Protein AF-F7XBM3-F1 (afdb_monomer_lite)

Foldseek 3Di:
DDPPDDPDPDAWDWDWDFDQDPVRDTWTWTKIWGFDADPVRDGPDIDIDTDTCRVVVVVVVVVVVVVVVVVVVVVVVVVVVVVPPDFDFDADPVRDTPDTDDDDDPDD

Structure (mmCIF, N/CA/C/O backbone):
data_AF-F7XBM3-F1
#
_entry.id   AF-F7XBM3-F1
#
loop_
_atom_site.group_PDB
_atom_site.id
_atom_site.type_symbol
_atom_site.label_atom_id
_atom_site.label_alt_id
_atom_site.label_comp_id
_atom_site.label_asym_id
_atom_site.label_entity_id
_atom_site.label_seq_id
_atom_site.pdbx_PDB_ins_code
_atom_site.Cartn_x
_atom_site.Cartn_y
_atom_site.Cartn_z
_atom_site.occupancy
_atom_site.B_iso_or_equiv
_atom_site.auth_seq_id
_atom_site.auth_comp_id
_atom_site.auth_asym_id
_atom_site.auth_atom_id
_atom_site.pdbx_PDB_model_num
ATOM 1 N N . MET A 1 1 ? 21.322 13.248 2.151 1.00 29.94 1 MET A N 1
ATOM 2 C CA . MET A 1 1 ? 21.689 12.866 0.768 1.00 29.94 1 MET A CA 1
ATOM 3 C C . MET A 1 1 ? 21.275 11.416 0.528 1.00 29.94 1 MET A C 1
ATOM 5 O O . MET A 1 1 ? 21.841 10.529 1.150 1.00 29.94 1 MET A O 1
ATOM 9 N N . ALA A 1 2 ? 20.249 11.156 -0.289 1.00 36.31 2 ALA A N 1
ATOM 10 C CA . ALA A 1 2 ? 19.825 9.790 -0.614 1.00 36.31 2 ALA A CA 1
ATOM 11 C C . ALA A 1 2 ? 20.594 9.309 -1.853 1.00 36.31 2 ALA A C 1
ATOM 13 O O . ALA A 1 2 ? 20.458 9.895 -2.926 1.00 36.31 2 ALA A O 1
ATOM 14 N N . ARG A 1 3 ? 21.428 8.271 -1.705 1.00 33.75 3 ARG A N 1
ATOM 15 C CA . ARG A 1 3 ? 22.188 7.681 -2.816 1.00 33.75 3 ARG A CA 1
ATOM 16 C C . ARG A 1 3 ? 21.212 7.016 -3.790 1.00 33.75 3 ARG A C 1
ATOM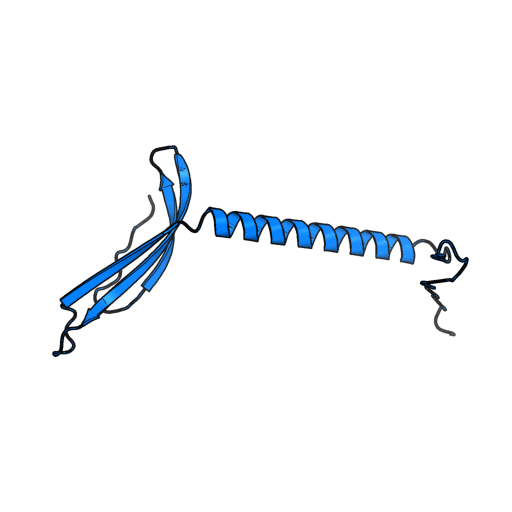 18 O O . ARG A 1 3 ? 20.721 5.917 -3.554 1.00 33.75 3 ARG A O 1
ATOM 25 N N . SER A 1 4 ? 20.914 7.714 -4.881 1.00 41.47 4 SER A N 1
ATOM 26 C CA . SER A 1 4 ? 20.159 7.202 -6.023 1.00 41.47 4 SER A CA 1
ATOM 27 C C . SER A 1 4 ? 21.049 6.246 -6.819 1.00 41.47 4 SER A C 1
ATOM 29 O O . SER A 1 4 ? 21.663 6.636 -7.806 1.00 41.47 4 SER A O 1
ATOM 31 N N . GLY A 1 5 ? 21.158 4.994 -6.372 1.00 42.81 5 GLY A N 1
ATOM 32 C CA . GLY A 1 5 ? 21.792 3.941 -7.161 1.00 42.81 5 GLY A CA 1
ATOM 33 C C . GLY A 1 5 ? 20.921 3.603 -8.370 1.00 42.81 5 GLY A C 1
ATOM 34 O O . GLY A 1 5 ? 19.830 3.044 -8.195 1.00 42.81 5 GLY A O 1
ATOM 35 N N . ALA A 1 6 ? 21.395 3.964 -9.566 1.00 48.34 6 ALA A N 1
ATOM 36 C CA . ALA A 1 6 ? 20.848 3.503 -10.837 1.00 48.34 6 ALA A CA 1
ATOM 37 C C . ALA A 1 6 ? 20.877 1.961 -10.890 1.00 48.34 6 ALA A C 1
ATOM 39 O O . ALA A 1 6 ? 21.811 1.351 -10.355 1.00 48.34 6 ALA A O 1
ATOM 40 N N . PRO A 1 7 ? 19.865 1.305 -11.481 1.00 50.88 7 PRO A N 1
ATOM 41 C CA . PRO A 1 7 ? 19.871 -0.145 -11.630 1.00 50.88 7 PRO A CA 1
ATOM 42 C C . PRO A 1 7 ? 21.083 -0.572 -12.468 1.00 50.88 7 PRO A C 1
ATOM 44 O O . PRO A 1 7 ? 21.359 0.012 -13.517 1.00 50.88 7 PRO A O 1
ATOM 47 N N . LYS A 1 8 ? 21.823 -1.588 -12.000 1.00 52.47 8 LYS A N 1
ATOM 48 C CA . LYS A 1 8 ? 22.884 -2.217 -12.797 1.00 52.47 8 LYS A CA 1
ATOM 49 C C . LYS A 1 8 ? 22.255 -2.723 -14.099 1.00 52.47 8 LYS A C 1
ATOM 51 O O . LYS A 1 8 ? 21.277 -3.470 -14.061 1.00 52.47 8 LYS A O 1
ATOM 56 N N . CYS A 1 9 ? 22.796 -2.259 -15.224 1.00 49.59 9 CYS A N 1
ATOM 57 C CA . CYS A 1 9 ? 22.313 -2.552 -16.569 1.00 49.59 9 CYS A CA 1
ATOM 58 C C . CYS A 1 9 ? 22.136 -4.074 -16.744 1.00 49.59 9 CYS A C 1
ATOM 60 O O . CYS A 1 9 ? 23.107 -4.816 -16.614 1.00 49.59 9 CYS A O 1
ATOM 62 N N . GLY A 1 10 ? 20.895 -4.538 -16.956 1.00 59.25 10 GLY A N 1
ATOM 63 C CA . GLY A 1 10 ? 20.582 -5.945 -17.256 1.00 59.25 10 GLY A CA 1
ATOM 64 C C . GLY A 1 10 ? 19.389 -6.569 -16.519 1.00 59.25 10 GLY A C 1
ATOM 65 O O . GLY A 1 10 ? 18.868 -7.572 -16.995 1.00 59.25 10 GLY A O 1
ATOM 66 N N . ARG A 1 11 ? 18.903 -6.006 -15.402 1.00 67.88 11 ARG A N 1
ATOM 67 C CA . ARG A 1 11 ? 17.737 -6.555 -14.674 1.00 67.88 11 ARG A CA 1
ATOM 68 C C . ARG A 1 11 ? 16.619 -5.537 -14.505 1.00 67.88 11 ARG A C 1
ATOM 70 O O . ARG A 1 11 ? 16.879 -4.358 -14.274 1.00 67.88 11 ARG A O 1
ATOM 77 N N . ALA A 1 12 ? 15.380 -6.020 -14.584 1.00 82.12 12 ALA A N 1
ATOM 78 C CA . ALA A 1 12 ? 14.225 -5.234 -14.187 1.00 82.12 12 ALA A CA 1
ATOM 79 C C . ALA A 1 12 ? 14.261 -4.977 -12.673 1.00 82.12 12 ALA A C 1
ATOM 81 O O . ALA A 1 12 ? 14.633 -5.848 -11.886 1.00 82.12 12 ALA A O 1
ATOM 82 N N . GLY A 1 13 ? 13.873 -3.772 -12.273 1.00 86.31 13 GLY A N 1
ATOM 83 C CA . GLY A 1 13 ? 13.814 -3.358 -10.881 1.00 86.31 13 GLY A CA 1
ATOM 84 C C . GLY A 1 13 ? 12.617 -2.454 -10.646 1.00 86.31 13 GLY A C 1
ATOM 85 O O . GLY A 1 13 ? 12.406 -1.495 -11.388 1.00 86.31 13 GLY A O 1
ATOM 86 N N . ARG A 1 14 ? 11.852 -2.750 -9.595 1.00 90.38 14 ARG A N 1
ATOM 87 C CA . ARG A 1 14 ? 10.824 -1.859 -9.057 1.00 90.38 14 ARG A CA 1
ATOM 88 C C . ARG A 1 14 ? 11.310 -1.294 -7.729 1.00 90.38 14 ARG A C 1
ATOM 90 O O . ARG A 1 14 ? 11.838 -2.033 -6.898 1.00 90.38 14 ARG A O 1
ATOM 97 N N . ARG A 1 15 ? 11.129 0.007 -7.516 1.00 88.25 15 ARG A N 1
ATOM 98 C CA . ARG A 1 15 ? 11.439 0.662 -6.245 1.00 88.25 15 ARG A CA 1
ATOM 99 C C . ARG A 1 15 ? 10.458 1.790 -5.977 1.00 88.25 15 ARG A C 1
ATOM 101 O O . ARG A 1 15 ? 10.331 2.703 -6.785 1.00 88.25 15 ARG A O 1
ATOM 108 N N . VAL A 1 16 ? 9.896 1.798 -4.774 1.00 89.19 16 VAL A N 1
ATOM 109 C CA . VAL A 1 16 ? 9.192 2.969 -4.250 1.00 89.19 16 VAL A CA 1
ATOM 110 C C . VAL A 1 16 ? 10.207 3.887 -3.579 1.00 89.19 16 VAL A C 1
A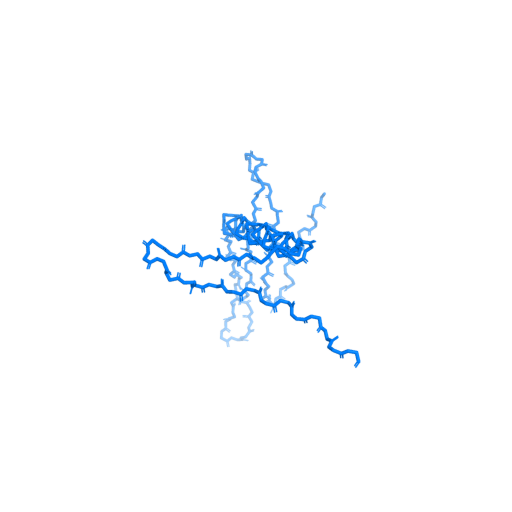TOM 112 O O . VAL A 1 16 ? 10.908 3.483 -2.653 1.00 89.19 16 VAL A O 1
ATOM 115 N N . SER A 1 17 ? 10.313 5.122 -4.060 1.00 85.88 17 SER A N 1
ATOM 116 C CA . SER A 1 17 ? 11.214 6.135 -3.511 1.00 85.88 17 SER A CA 1
ATOM 117 C C . SER A 1 17 ? 10.417 7.310 -2.965 1.00 85.88 17 SER A C 1
ATOM 119 O O . SER A 1 17 ? 9.529 7.836 -3.633 1.00 85.88 17 SER A O 1
ATOM 121 N N . LYS A 1 18 ? 10.774 7.759 -1.760 1.00 87.88 18 LYS A N 1
ATOM 122 C CA . LYS A 1 18 ? 10.267 9.014 -1.199 1.00 87.88 18 LYS A CA 1
ATOM 123 C C . LYS A 1 18 ? 11.022 10.169 -1.854 1.00 87.88 18 LYS A C 1
ATOM 125 O O . LYS A 1 18 ? 12.243 10.257 -1.720 1.00 87.88 18 LYS A O 1
ATOM 130 N N . ARG A 1 19 ? 10.314 11.040 -2.568 1.00 83.62 19 ARG A N 1
ATOM 131 C CA . ARG A 1 19 ? 10.859 12.271 -3.155 1.00 83.62 19 ARG A CA 1
ATOM 132 C C . ARG A 1 19 ? 10.100 13.467 -2.595 1.00 83.62 19 ARG A C 1
ATOM 134 O O . ARG A 1 19 ? 8.931 13.360 -2.240 1.00 83.62 19 ARG A O 1
ATOM 141 N N . ARG A 1 20 ? 10.791 14.596 -2.484 1.00 85.19 20 ARG A N 1
ATOM 142 C CA . ARG A 1 20 ? 10.165 15.888 -2.215 1.00 85.19 20 ARG A CA 1
ATOM 143 C C . ARG A 1 20 ? 9.963 16.569 -3.565 1.00 85.19 20 ARG A C 1
ATOM 145 O O . ARG A 1 20 ? 10.915 16.593 -4.346 1.00 85.19 20 ARG A O 1
ATOM 152 N N . ASP A 1 21 ? 8.752 17.024 -3.862 1.00 77.56 21 ASP A N 1
ATOM 153 C CA . ASP A 1 21 ? 8.513 17.830 -5.063 1.00 77.56 21 ASP A CA 1
ATOM 154 C C . ASP A 1 21 ? 9.031 19.271 -4.883 1.00 77.56 21 ASP A C 1
ATOM 156 O O . ASP A 1 21 ? 9.530 19.637 -3.814 1.00 77.56 21 ASP A O 1
ATOM 160 N N . SER A 1 22 ? 8.961 20.083 -5.942 1.00 78.62 22 SER A N 1
ATOM 161 C CA . SER A 1 22 ? 9.395 21.489 -5.922 1.00 78.62 22 SER A CA 1
ATOM 162 C C . SER A 1 22 ? 8.603 22.352 -4.934 1.00 78.62 22 SER A C 1
ATOM 164 O O . SER A 1 22 ? 9.123 23.357 -4.462 1.00 78.62 22 SER A O 1
ATOM 166 N N . ALA A 1 23 ? 7.383 21.939 -4.581 1.00 80.06 23 ALA A N 1
ATOM 167 C CA . ALA A 1 23 ? 6.520 22.592 -3.601 1.00 80.06 23 ALA A CA 1
ATOM 168 C C . ALA A 1 23 ? 6.730 22.066 -2.166 1.00 80.06 23 ALA A C 1
ATOM 170 O O . ALA A 1 23 ? 6.058 22.492 -1.230 1.00 80.06 23 ALA A O 1
ATOM 171 N N . GLY A 1 24 ? 7.683 21.154 -1.960 1.00 79.88 24 GLY A N 1
ATOM 172 C CA . GLY A 1 24 ? 8.046 20.658 -0.641 1.00 79.88 24 GLY A CA 1
ATOM 173 C C . GLY A 1 24 ? 7.215 19.475 -0.141 1.00 79.88 24 GLY A C 1
ATOM 174 O O . GLY A 1 24 ? 7.526 18.959 0.942 1.00 79.88 24 GLY A O 1
ATOM 175 N N . PHE A 1 25 ? 6.229 18.999 -0.906 1.00 79.94 25 PHE A N 1
ATOM 176 C CA . PHE A 1 25 ? 5.375 17.880 -0.525 1.00 79.94 25 PHE A CA 1
ATOM 177 C C . PHE A 1 25 ? 6.105 16.545 -0.672 1.00 79.94 25 PHE A C 1
ATOM 179 O O . PHE A 1 25 ? 6.879 16.306 -1.604 1.00 79.94 25 PHE A O 1
ATOM 186 N N . LYS A 1 26 ? 5.854 15.645 0.285 1.00 83.56 26 LYS A N 1
ATOM 187 C CA . LYS A 1 26 ? 6.362 14.270 0.250 1.00 83.56 26 LYS A CA 1
ATOM 188 C C . LYS A 1 26 ? 5.531 13.472 -0.750 1.00 83.56 26 LYS A C 1
ATOM 190 O O . LYS A 1 26 ? 4.365 13.197 -0.483 1.00 83.56 26 LYS A O 1
ATOM 195 N N . ARG A 1 27 ? 6.154 13.057 -1.852 1.00 88.25 27 ARG A N 1
ATOM 196 C CA . ARG A 1 27 ? 5.564 12.142 -2.829 1.00 88.25 27 ARG A CA 1
ATOM 197 C C . ARG A 1 27 ? 6.238 10.780 -2.798 1.00 88.25 27 ARG A C 1
ATOM 199 O O . ARG A 1 27 ? 7.454 10.655 -2.616 1.00 88.25 27 ARG A O 1
ATOM 206 N N . TYR A 1 28 ? 5.426 9.751 -2.974 1.00 90.06 28 TYR A N 1
ATOM 207 C CA . TYR A 1 28 ? 5.858 8.373 -3.119 1.00 90.06 28 TYR A CA 1
ATOM 208 C C . TYR A 1 28 ? 5.842 8.020 -4.597 1.00 90.06 28 TYR A C 1
ATOM 210 O O . TYR A 1 28 ? 4.779 7.864 -5.187 1.00 90.06 28 TYR A O 1
ATOM 218 N N . MET A 1 29 ? 7.027 7.883 -5.186 1.00 92.44 29 MET A N 1
ATOM 219 C CA . MET A 1 29 ? 7.167 7.498 -6.586 1.00 92.44 29 MET A CA 1
ATOM 220 C C . MET A 1 29 ? 7.486 6.014 -6.664 1.00 92.44 29 MET A C 1
ATOM 222 O O . MET A 1 29 ? 8.559 5.595 -6.226 1.00 92.44 29 MET A O 1
ATOM 226 N N . ASP A 1 30 ? 6.571 5.229 -7.217 1.00 91.44 30 ASP A N 1
ATOM 227 C CA . ASP A 1 30 ? 6.850 3.865 -7.641 1.00 91.44 30 ASP A CA 1
ATOM 228 C C . ASP A 1 30 ? 7.512 3.906 -9.017 1.00 91.44 30 ASP A C 1
ATOM 230 O O . ASP A 1 30 ? 6.935 4.389 -9.996 1.00 91.44 30 ASP A O 1
ATOM 234 N N . VAL A 1 31 ? 8.763 3.462 -9.066 1.00 92.19 31 VAL A N 1
ATOM 235 C CA . VAL A 1 31 ? 9.596 3.519 -10.260 1.00 92.19 31 VAL A CA 1
ATOM 236 C C . VAL A 1 31 ? 9.888 2.104 -10.706 1.00 92.19 31 VAL A C 1
ATOM 238 O O . VAL A 1 31 ? 10.531 1.336 -9.987 1.00 92.19 31 VAL A O 1
ATOM 241 N N . ILE A 1 32 ? 9.436 1.771 -11.908 1.00 91.56 32 ILE A N 1
ATOM 242 C CA . ILE A 1 32 ? 9.726 0.499 -12.561 1.00 91.56 32 ILE A CA 1
ATOM 243 C C . ILE A 1 32 ? 10.717 0.784 -13.671 1.00 91.56 32 ILE A C 1
ATOM 245 O O . ILE A 1 32 ? 10.455 1.598 -14.547 1.00 91.56 32 ILE A O 1
ATOM 249 N N . THR A 1 33 ? 11.847 0.099 -13.636 1.00 92.25 33 THR A N 1
ATOM 250 C CA . THR A 1 33 ? 12.875 0.159 -14.673 1.00 92.25 33 THR A CA 1
ATOM 251 C C . THR A 1 33 ? 13.045 -1.229 -15.259 1.00 92.25 33 THR A C 1
ATOM 253 O O . THR A 1 33 ? 13.211 -2.185 -14.505 1.00 92.25 33 THR A O 1
ATOM 256 N N . ALA A 1 34 ? 12.961 -1.365 -16.577 1.00 90.81 34 ALA A N 1
ATOM 257 C CA . ALA A 1 34 ? 13.090 -2.645 -17.258 1.00 90.81 34 ALA A CA 1
ATOM 258 C C . ALA A 1 34 ? 13.870 -2.477 -18.570 1.00 90.81 34 ALA A C 1
ATOM 260 O O . ALA A 1 34 ? 13.519 -1.612 -19.374 1.00 90.81 34 ALA A O 1
ATOM 261 N N . PRO A 1 35 ? 14.921 -3.277 -18.816 1.00 91.31 35 PRO A N 1
ATOM 262 C CA . PRO A 1 35 ? 15.588 -3.275 -20.109 1.00 91.31 35 PRO A CA 1
ATOM 263 C C . PRO A 1 35 ? 14.668 -3.867 -21.183 1.00 91.31 35 PRO A C 1
ATOM 265 O O . PRO A 1 35 ? 13.971 -4.851 -20.949 1.00 91.31 35 PRO A O 1
ATOM 268 N N . VAL A 1 36 ? 14.699 -3.280 -22.375 1.00 90.19 36 VAL A N 1
ATOM 269 C CA . VAL A 1 36 ? 14.071 -3.825 -23.581 1.00 90.19 36 VAL A CA 1
ATOM 270 C C . VAL A 1 36 ? 15.171 -4.464 -24.415 1.00 90.19 36 VAL A C 1
ATOM 272 O O . VAL A 1 36 ? 16.147 -3.799 -24.776 1.00 90.19 36 VAL A O 1
ATOM 275 N N . PHE A 1 37 ? 15.022 -5.754 -24.700 1.00 88.31 37 PHE A N 1
ATOM 276 C CA . PHE A 1 37 ? 15.999 -6.544 -25.442 1.00 88.31 37 PH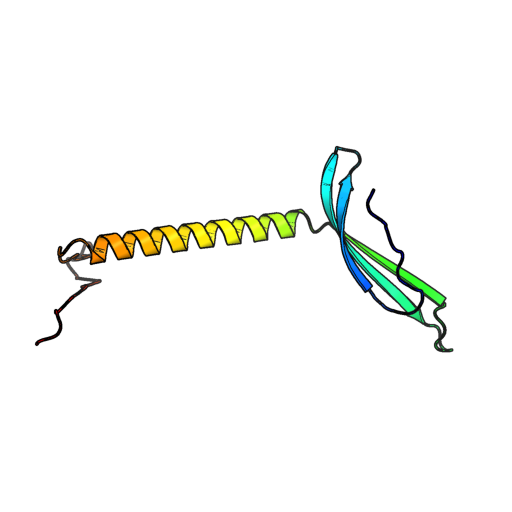E A CA 1
ATOM 277 C C . PHE A 1 37 ? 15.659 -6.577 -26.933 1.00 88.31 37 PHE A C 1
ATOM 279 O O . PHE A 1 37 ? 14.492 -6.656 -27.309 1.00 88.31 37 PHE A O 1
ATOM 286 N N . GLY A 1 38 ? 16.686 -6.492 -27.779 1.00 89.69 38 GLY A N 1
ATOM 287 C CA . GLY A 1 38 ? 16.550 -6.725 -29.216 1.00 89.69 38 GLY A CA 1
ATOM 288 C C . GLY A 1 38 ? 16.565 -8.218 -29.553 1.00 89.69 38 GLY A C 1
ATOM 289 O O . GLY A 1 38 ? 16.807 -9.055 -28.684 1.00 89.69 38 GLY A O 1
ATOM 290 N N . ALA A 1 39 ? 16.390 -8.554 -30.834 1.00 90.38 39 ALA A N 1
ATOM 291 C CA . ALA A 1 39 ? 16.388 -9.941 -31.320 1.00 90.38 39 ALA A CA 1
ATOM 292 C C . ALA A 1 39 ? 17.669 -10.733 -30.973 1.00 90.38 39 ALA A C 1
ATOM 294 O O . ALA A 1 39 ? 17.637 -11.952 -30.874 1.00 90.38 39 ALA A O 1
ATOM 295 N N . SER A 1 40 ? 18.790 -10.044 -30.738 1.00 87.38 40 SER A N 1
ATOM 296 C CA . SER A 1 40 ? 20.071 -10.637 -30.331 1.00 87.38 40 SER A CA 1
ATOM 297 C C . SER A 1 40 ? 20.208 -10.890 -28.822 1.00 87.38 40 SER A C 1
ATOM 299 O O . SER A 1 40 ? 21.298 -11.220 -28.358 1.00 87.38 40 SER A O 1
ATOM 301 N N . GLY A 1 41 ? 19.155 -10.664 -28.027 1.00 85.44 41 GLY A N 1
ATOM 302 C CA . GLY A 1 41 ? 19.190 -10.799 -26.565 1.00 85.44 41 GLY A CA 1
ATOM 303 C C . GLY A 1 41 ? 19.995 -9.707 -25.848 1.00 85.44 41 GLY A C 1
ATOM 304 O O . GLY A 1 41 ? 20.134 -9.741 -24.626 1.00 85.44 41 GLY A O 1
ATOM 305 N N . LYS A 1 42 ? 20.517 -8.712 -26.577 1.00 87.94 42 LYS A N 1
ATOM 306 C CA . LYS A 1 42 ? 21.216 -7.556 -26.000 1.00 87.94 42 LYS A CA 1
ATOM 307 C C . LYS A 1 42 ? 20.218 -6.444 -25.649 1.00 87.94 42 LYS A C 1
ATOM 309 O O . LYS A 1 42 ? 19.300 -6.190 -26.436 1.00 87.94 42 LYS A O 1
ATOM 314 N N . PRO A 1 43 ? 20.364 -5.775 -24.490 1.00 87.00 43 PRO A N 1
ATOM 315 C CA . PRO A 1 43 ? 19.502 -4.658 -24.124 1.00 87.00 43 PRO A CA 1
ATOM 316 C C . PRO A 1 43 ? 19.747 -3.491 -25.085 1.00 87.00 43 PRO A C 1
ATOM 318 O O . PRO A 1 43 ? 20.866 -2.996 -25.194 1.00 87.00 43 PRO A O 1
ATOM 321 N N . ILE A 1 44 ? 18.696 -3.064 -25.784 1.00 91.88 44 ILE A N 1
ATOM 322 C CA . ILE A 1 44 ? 18.745 -1.959 -26.753 1.00 91.88 44 ILE A CA 1
ATOM 323 C C . ILE A 1 44 ? 18.150 -0.668 -26.188 1.00 91.88 44 ILE A C 1
ATOM 325 O O . ILE A 1 44 ? 18.461 0.414 -26.679 1.00 91.88 44 ILE A O 1
ATOM 329 N N . ARG A 1 45 ? 17.284 -0.761 -25.168 1.00 88.38 45 ARG A N 1
ATOM 330 C CA . ARG A 1 45 ? 16.657 0.391 -24.499 1.00 88.38 45 ARG A CA 1
ATOM 331 C C . ARG A 1 45 ? 16.393 0.100 -23.024 1.00 88.38 45 ARG A C 1
ATOM 333 O O . ARG A 1 45 ? 16.405 -1.050 -22.593 1.00 88.38 45 ARG A O 1
ATOM 340 N N . MET A 1 46 ? 16.106 1.154 -22.267 1.00 88.19 46 MET A N 1
ATOM 341 C CA . MET A 1 46 ? 15.592 1.076 -20.902 1.00 88.19 46 MET A CA 1
ATOM 342 C C . MET A 1 46 ? 14.202 1.710 -20.860 1.00 88.19 46 MET A C 1
ATOM 344 O O . MET A 1 46 ? 14.039 2.865 -21.246 1.00 88.19 46 MET A O 1
ATOM 348 N N . LEU A 1 47 ? 13.209 0.965 -20.387 1.00 91.12 47 LEU A N 1
ATOM 349 C CA . LEU A 1 47 ? 11.885 1.478 -20.063 1.00 91.12 47 LEU A CA 1
ATOM 350 C C . LEU A 1 47 ? 11.884 1.920 -18.601 1.00 91.12 47 LEU A C 1
ATOM 352 O O . LEU A 1 47 ? 12.248 1.137 -17.725 1.00 91.12 47 LEU A O 1
ATOM 356 N N . ALA A 1 48 ? 11.460 3.152 -18.333 1.00 90.19 48 ALA A N 1
ATOM 357 C CA . ALA A 1 48 ? 11.246 3.654 -16.982 1.00 90.19 48 ALA A CA 1
ATOM 358 C C . ALA A 1 48 ? 9.806 4.161 -16.846 1.00 90.19 48 ALA A C 1
ATOM 360 O O . ALA A 1 48 ? 9.399 5.073 -17.561 1.00 90.19 48 ALA A O 1
ATOM 361 N N . ILE A 1 49 ? 9.044 3.577 -15.925 1.00 91.19 49 ILE A N 1
ATOM 362 C CA . ILE A 1 49 ? 7.689 4.005 -15.572 1.00 91.19 49 ILE A CA 1
ATOM 363 C C . ILE A 1 49 ? 7.759 4.664 -14.203 1.00 91.19 49 ILE A C 1
ATOM 365 O O . ILE A 1 49 ? 8.226 4.050 -13.244 1.00 91.19 49 ILE A O 1
ATOM 369 N N . TRP A 1 50 ? 7.266 5.894 -14.120 1.00 88.75 50 TRP A N 1
ATOM 370 C CA . TRP A 1 50 ? 7.159 6.660 -12.885 1.00 88.75 50 TRP A CA 1
ATOM 371 C C . TRP A 1 50 ? 5.684 6.803 -12.542 1.00 88.75 50 TRP A C 1
ATOM 373 O O . TRP A 1 50 ? 4.924 7.382 -13.315 1.00 88.75 50 TRP A O 1
ATOM 383 N N . ARG A 1 51 ? 5.270 6.269 -11.396 1.00 92.19 51 ARG A N 1
ATOM 384 C CA . ARG A 1 51 ? 3.896 6.378 -10.908 1.00 92.19 51 ARG A CA 1
ATOM 385 C C . ARG A 1 51 ? 3.894 7.053 -9.548 1.00 92.19 51 ARG A C 1
ATOM 387 O O .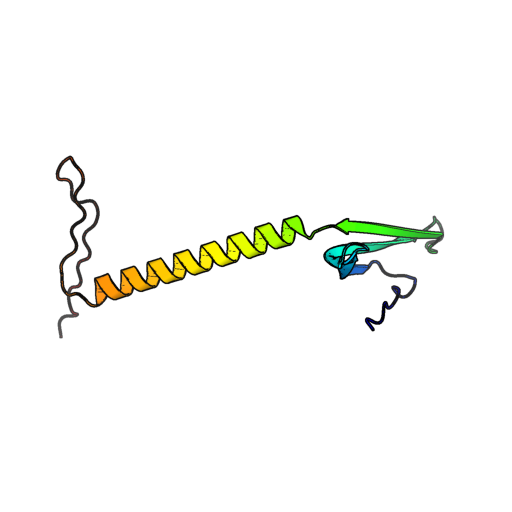 ARG A 1 51 ? 4.571 6.588 -8.635 1.00 92.19 51 ARG A O 1
ATOM 394 N N . ASP A 1 52 ? 3.123 8.123 -9.409 1.00 91.69 52 ASP A N 1
ATOM 395 C CA . ASP A 1 52 ? 2.831 8.685 -8.094 1.00 91.69 52 ASP A CA 1
ATOM 396 C C . ASP A 1 52 ? 1.813 7.778 -7.389 1.00 91.69 52 ASP A C 1
ATOM 398 O O . ASP A 1 52 ? 0.721 7.533 -7.898 1.00 91.69 52 ASP A O 1
ATOM 402 N N . VAL A 1 53 ? 2.203 7.226 -6.244 1.00 92.06 53 VAL A N 1
ATOM 403 C CA . VAL A 1 53 ? 1.370 6.353 -5.405 1.00 92.06 53 VAL A CA 1
ATOM 404 C C . VAL A 1 53 ? 1.088 6.986 -4.044 1.00 92.06 53 VAL A C 1
ATOM 406 O O . VAL A 1 53 ? 0.744 6.286 -3.094 1.00 92.06 53 VAL A O 1
ATOM 409 N N . THR A 1 54 ? 1.257 8.306 -3.925 1.00 91.06 54 THR A N 1
ATOM 410 C CA . THR A 1 54 ? 1.065 9.041 -2.668 1.00 91.06 54 THR A CA 1
ATOM 411 C C . THR A 1 54 ? -0.359 8.901 -2.154 1.00 91.06 54 THR A C 1
ATOM 413 O O . THR A 1 54 ? -0.547 8.463 -1.024 1.00 91.06 54 THR A O 1
ATOM 416 N N . GLU A 1 55 ? -1.349 9.204 -2.991 1.00 92.44 55 GLU A N 1
ATOM 417 C CA . GLU A 1 55 ? -2.763 9.147 -2.602 1.00 92.44 55 GLU A CA 1
ATOM 418 C C . GLU A 1 55 ? -3.211 7.714 -2.308 1.00 92.44 55 GLU A C 1
ATOM 420 O O . GLU A 1 55 ? -3.821 7.454 -1.277 1.00 92.44 55 GLU A O 1
ATOM 425 N N . ALA A 1 56 ? -2.800 6.752 -3.140 1.00 90.75 56 ALA A N 1
ATOM 426 C CA . ALA A 1 56 ? -3.094 5.339 -2.906 1.00 90.75 56 ALA A CA 1
ATOM 427 C C . ALA A 1 56 ? -2.504 4.827 -1.580 1.00 90.75 56 ALA A C 1
ATOM 429 O O . ALA A 1 56 ? -3.129 4.020 -0.894 1.00 90.75 56 ALA A O 1
ATOM 430 N N . ARG A 1 57 ? -1.303 5.291 -1.202 1.00 90.44 57 ARG A N 1
ATOM 431 C CA . ARG A 1 57 ? -0.710 4.967 0.102 1.00 90.44 57 ARG A CA 1
ATOM 432 C C . ARG A 1 57 ? -1.453 5.636 1.250 1.00 90.44 57 ARG A C 1
ATOM 434 O O . ARG A 1 57 ? -1.741 4.941 2.209 1.00 90.44 57 ARG A O 1
ATOM 441 N N . LYS A 1 58 ? -1.778 6.929 1.156 1.00 90.44 58 LYS A N 1
ATOM 442 C CA . LYS A 1 58 ? -2.528 7.631 2.213 1.00 90.44 58 LYS A CA 1
ATOM 443 C C . LYS A 1 58 ? -3.870 6.963 2.486 1.00 90.44 58 LYS A C 1
ATOM 445 O O . LYS A 1 58 ? -4.136 6.623 3.625 1.00 90.44 58 LYS A O 1
ATOM 450 N N . ALA A 1 59 ? -4.644 6.681 1.439 1.00 91.81 59 ALA A N 1
ATOM 451 C CA . ALA A 1 59 ? -5.937 6.017 1.576 1.00 91.81 59 ALA A CA 1
ATOM 452 C C . ALA A 1 59 ? -5.811 4.636 2.240 1.00 91.81 59 ALA A C 1
ATOM 454 O O . ALA A 1 59 ? -6.630 4.264 3.077 1.00 91.81 59 ALA A O 1
ATOM 455 N N . ARG A 1 60 ? -4.762 3.876 1.897 1.00 92.88 60 ARG A N 1
ATOM 456 C CA . ARG A 1 60 ? -4.476 2.594 2.548 1.00 92.88 60 ARG A CA 1
ATOM 457 C C . ARG A 1 60 ? -4.111 2.773 4.023 1.00 92.88 60 ARG A C 1
ATOM 459 O O . ARG A 1 60 ? -4.656 2.058 4.855 1.00 92.88 60 ARG A O 1
ATOM 466 N N . ASP A 1 61 ? -3.198 3.691 4.321 1.00 92.69 61 ASP A N 1
ATOM 467 C CA . ASP A 1 61 ? -2.712 3.938 5.680 1.00 92.69 61 ASP A CA 1
ATOM 468 C C . ASP A 1 61 ? -3.866 4.449 6.580 1.00 92.69 61 ASP A C 1
ATOM 470 O O . ASP A 1 61 ? -3.999 4.019 7.723 1.00 92.69 61 ASP A O 1
ATOM 474 N N . GLU A 1 62 ? -4.752 5.301 6.051 1.00 93.81 62 GLU A N 1
ATOM 475 C CA . GLU A 1 62 ? -5.966 5.785 6.727 1.00 93.81 62 GLU A CA 1
ATOM 476 C C . GLU A 1 62 ? -6.975 4.660 6.990 1.00 93.81 62 GLU A C 1
ATOM 478 O O . GLU A 1 62 ? -7.493 4.544 8.101 1.00 93.81 62 GLU A O 1
ATOM 483 N N . ALA A 1 63 ? -7.230 3.797 6.001 1.00 94.19 63 ALA A N 1
ATOM 484 C CA . ALA A 1 63 ? -8.127 2.654 6.166 1.00 94.19 63 ALA A CA 1
ATOM 485 C C . ALA A 1 63 ? -7.602 1.653 7.210 1.00 94.19 63 ALA A C 1
ATOM 487 O O . ALA A 1 63 ? -8.371 1.113 8.004 1.00 94.19 63 ALA A O 1
ATOM 488 N N . GLU A 1 64 ? -6.290 1.416 7.230 1.00 95.12 64 GLU A N 1
ATOM 489 C CA . GLU A 1 64 ? -5.644 0.531 8.200 1.00 95.12 64 GLU A CA 1
ATOM 490 C C . GLU A 1 64 ? -5.700 1.114 9.620 1.00 95.12 64 GLU A C 1
ATOM 492 O O . GLU A 1 64 ? -6.028 0.394 10.563 1.00 95.12 64 GLU A O 1
ATOM 497 N N . ALA A 1 65 ? -5.487 2.425 9.770 1.00 94.56 65 ALA A N 1
ATOM 498 C CA . ALA A 1 65 ? -5.647 3.114 11.049 1.00 94.56 65 ALA A CA 1
ATOM 499 C C . ALA A 1 65 ? -7.094 3.050 11.568 1.00 94.56 65 ALA A C 1
ATOM 501 O O . ALA A 1 65 ? -7.314 2.734 12.736 1.00 94.56 65 ALA A O 1
ATOM 502 N N . ALA A 1 66 ? -8.082 3.287 10.700 1.00 93.50 66 ALA A N 1
ATOM 503 C CA . ALA A 1 66 ? -9.494 3.198 11.066 1.00 93.50 66 ALA A CA 1
ATOM 504 C C . ALA A 1 66 ? -9.892 1.779 11.501 1.00 93.50 66 ALA A C 1
ATOM 506 O O . ALA A 1 66 ? -10.628 1.617 12.474 1.00 93.50 66 ALA A O 1
ATOM 507 N N . ARG A 1 67 ? -9.377 0.746 10.817 1.00 94.50 67 ARG A N 1
ATOM 508 C CA . ARG A 1 67 ? -9.614 -0.652 11.201 1.00 94.50 67 ARG A CA 1
ATOM 509 C C . ARG A 1 67 ? -9.050 -0.954 12.587 1.00 94.50 67 ARG A C 1
ATOM 511 O O . ARG A 1 67 ? -9.760 -1.519 13.409 1.00 94.50 67 ARG A O 1
ATOM 518 N N . HIS A 1 68 ? -7.812 -0.548 12.858 1.00 94.69 68 HIS A N 1
ATOM 519 C CA . HIS A 1 68 ? -7.191 -0.773 14.163 1.00 94.69 68 HIS A CA 1
ATOM 520 C C . HIS A 1 68 ? -7.902 -0.044 15.304 1.00 94.69 68 HIS A C 1
ATOM 522 O O . HIS A 1 68 ? -8.004 -0.581 16.405 1.00 94.69 68 HIS A O 1
ATOM 528 N N . GLU A 1 69 ? -8.424 1.156 15.053 1.00 94.75 69 GLU A N 1
ATOM 529 C CA . GLU A 1 69 ? -9.223 1.866 16.052 1.00 94.75 69 GLU A CA 1
ATOM 530 C C . GLU A 1 69 ? -10.545 1.138 16.327 1.00 94.75 69 GLU A C 1
ATOM 532 O O . GLU A 1 69 ? -10.925 0.957 17.482 1.00 94.75 69 GLU A O 1
ATOM 537 N N . ALA A 1 70 ? -11.218 0.648 15.282 1.00 93.69 70 ALA A N 1
ATOM 538 C CA . ALA A 1 70 ? -12.436 -0.142 15.436 1.00 93.69 70 ALA A CA 1
ATOM 539 C C . ALA A 1 70 ? -12.189 -1.449 16.211 1.00 93.69 70 ALA A C 1
ATOM 541 O O . ALA A 1 70 ? -12.971 -1.783 17.099 1.00 93.69 70 ALA A O 1
ATOM 542 N N . GLU A 1 71 ? -11.090 -2.153 15.920 1.00 94.19 71 GLU A N 1
ATOM 543 C CA . GLU A 1 71 ? -10.662 -3.353 16.654 1.00 94.19 71 GLU A CA 1
ATOM 544 C C . GLU A 1 71 ? -10.435 -3.039 18.139 1.00 94.19 71 GLU A C 1
ATOM 546 O O . GLU A 1 71 ? -10.998 -3.707 19.002 1.00 94.19 71 GLU A O 1
ATOM 551 N N . ARG A 1 72 ? -9.706 -1.961 18.453 1.00 93.06 72 ARG A N 1
ATOM 552 C CA . ARG A 1 72 ? -9.479 -1.534 19.842 1.00 93.06 72 ARG A CA 1
ATOM 553 C C . ARG A 1 72 ? -10.756 -1.173 20.585 1.00 93.06 72 ARG A C 1
ATOM 555 O O . ARG A 1 72 ? -10.893 -1.486 21.767 1.00 93.06 72 ARG A O 1
ATOM 562 N N . LEU A 1 73 ? -11.674 -0.477 19.921 1.00 91.31 73 LEU A N 1
ATOM 563 C CA . LEU A 1 73 ? -12.962 -0.133 20.512 1.00 91.31 73 LEU A CA 1
ATOM 564 C C . LEU A 1 73 ? -13.794 -1.391 20.768 1.00 91.31 73 LEU A C 1
ATOM 566 O O . LEU A 1 73 ? -14.378 -1.507 21.842 1.00 91.31 73 LEU A O 1
ATOM 570 N N . ALA A 1 74 ? -13.803 -2.343 19.834 1.00 88.81 74 ALA A N 1
ATOM 571 C CA . ALA A 1 74 ? -14.482 -3.622 20.006 1.00 88.81 74 ALA A CA 1
ATOM 572 C C . ALA A 1 74 ? -13.896 -4.424 21.178 1.00 88.81 74 ALA A C 1
ATOM 574 O O . ALA A 1 74 ? -14.651 -4.851 22.044 1.00 88.81 74 ALA A O 1
ATOM 575 N N . GLU A 1 75 ? -12.569 -4.550 21.270 1.00 89.00 75 GLU A N 1
ATOM 576 C CA . GLU A 1 75 ? -11.890 -5.212 22.394 1.00 89.00 75 GLU A CA 1
ATOM 577 C C . GLU A 1 75 ? -12.225 -4.550 23.731 1.00 89.00 75 GLU A C 1
ATOM 579 O O . GLU A 1 75 ? -12.513 -5.229 24.715 1.00 89.00 75 GLU A O 1
ATOM 584 N N . ARG A 1 76 ? -12.238 -3.213 23.775 1.00 86.56 76 ARG A N 1
ATOM 585 C CA . ARG A 1 76 ? -12.596 -2.472 24.987 1.00 86.56 76 ARG A CA 1
ATOM 586 C C . ARG A 1 76 ? -14.052 -2.701 25.380 1.00 86.56 76 ARG A C 1
ATOM 588 O O . ARG A 1 76 ? -14.328 -2.848 26.567 1.00 86.56 76 ARG A O 1
ATOM 595 N N . LEU A 1 77 ? -14.972 -2.721 24.416 1.00 84.44 77 LEU A N 1
ATOM 596 C CA . LEU A 1 77 ? -16.376 -3.035 24.674 1.00 84.44 77 LEU A CA 1
ATOM 597 C C . LEU A 1 77 ? -16.522 -4.467 25.189 1.00 84.44 77 LEU A C 1
ATOM 599 O O . LEU A 1 77 ? -17.168 -4.654 26.213 1.00 84.44 77 LEU A O 1
ATOM 603 N N . SER A 1 78 ? -15.872 -5.447 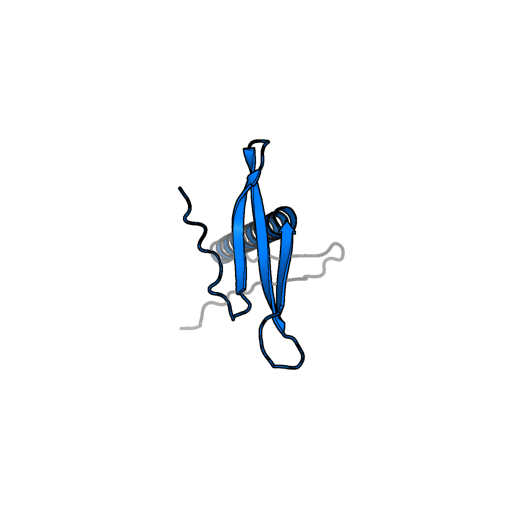24.558 1.00 80.56 78 SER A N 1
ATOM 604 C CA . SER A 1 78 ? -15.853 -6.833 25.035 1.00 80.56 78 SER A CA 1
ATOM 605 C C . SER A 1 78 ? -15.314 -6.941 26.458 1.00 80.56 78 SER A C 1
ATOM 607 O O . SER A 1 78 ? -15.974 -7.527 27.303 1.00 80.56 78 SER A O 1
ATOM 609 N N . ALA A 1 79 ? -14.189 -6.298 26.772 1.00 80.19 79 ALA A N 1
ATOM 610 C CA . ALA A 1 79 ? -13.621 -6.318 28.118 1.00 80.19 79 ALA A CA 1
ATOM 611 C C . ALA A 1 79 ? -14.545 -5.659 29.161 1.00 80.19 79 ALA A C 1
ATOM 613 O O . ALA A 1 79 ? -14.625 -6.115 30.300 1.00 80.19 79 ALA A O 1
ATOM 614 N N . VAL A 1 80 ? -15.270 -4.595 28.799 1.00 77.44 80 VAL A N 1
ATOM 615 C CA . VAL A 1 80 ? -16.259 -3.962 29.691 1.00 77.44 80 VAL A CA 1
ATOM 616 C C . VAL A 1 80 ? -17.463 -4.880 29.901 1.00 77.44 80 VAL A C 1
ATOM 618 O O . VAL A 1 80 ? -17.900 -5.058 31.034 1.00 77.44 80 VAL A O 1
ATOM 621 N N . LEU A 1 81 ? -17.963 -5.503 28.833 1.00 70.31 81 LEU A N 1
ATOM 622 C CA . LEU A 1 81 ? -19.062 -6.467 28.898 1.00 70.31 81 LEU A CA 1
ATOM 623 C C . LEU A 1 81 ? -18.686 -7.728 29.692 1.00 70.31 81 LEU A C 1
ATOM 625 O O . LEU A 1 81 ? -19.531 -8.262 30.392 1.00 70.31 81 LEU A O 1
ATOM 629 N N . GLU A 1 82 ? -17.434 -8.184 29.622 1.00 64.50 82 GLU A N 1
ATOM 630 C CA . GLU A 1 82 ? -16.943 -9.345 30.379 1.00 64.50 82 GLU A CA 1
ATOM 631 C C . GLU A 1 82 ? -16.628 -9.016 31.847 1.00 64.50 82 GLU A C 1
ATOM 633 O O . GLU A 1 82 ? -16.793 -9.865 32.722 1.00 64.50 82 GLU A O 1
ATOM 638 N N . SER A 1 83 ? -16.173 -7.794 32.144 1.00 57.12 83 SER A N 1
ATOM 639 C CA . SER A 1 83 ? -15.819 -7.379 33.515 1.00 57.12 83 SER A CA 1
ATOM 640 C C . SER A 1 83 ? -17.011 -6.913 34.351 1.00 57.12 83 SER A C 1
ATOM 642 O O . SER A 1 83 ? -16.926 -6.893 35.580 1.00 57.12 83 SER A O 1
ATOM 644 N N . THR A 1 84 ? -18.129 -6.577 33.710 1.00 56.28 84 THR A N 1
ATOM 645 C CA . THR A 1 84 ? -19.387 -6.298 34.401 1.00 56.28 84 THR A CA 1
ATOM 646 C C . THR A 1 84 ? -20.205 -7.589 34.370 1.00 56.28 84 THR A C 1
ATOM 648 O O . THR A 1 84 ? -20.649 -7.986 33.302 1.00 56.28 84 THR A O 1
ATOM 651 N N . MET A 1 85 ? -20.422 -8.267 35.505 1.00 50.47 85 MET A N 1
ATOM 652 C CA . MET A 1 85 ? -21.307 -9.453 35.638 1.00 50.47 85 MET A CA 1
ATOM 653 C C . MET A 1 85 ? -22.795 -9.164 35.312 1.00 50.47 85 MET A C 1
ATOM 655 O O . MET A 1 85 ? -23.693 -9.852 35.795 1.00 50.47 85 MET A O 1
ATOM 659 N N . ASP A 1 86 ? -23.077 -8.134 34.521 1.00 52.34 86 ASP A N 1
ATOM 660 C CA . ASP A 1 86 ? -24.411 -7.713 34.150 1.00 52.34 86 ASP A CA 1
ATOM 661 C C . ASP A 1 86 ? -24.805 -8.442 32.868 1.00 52.34 86 ASP A C 1
ATOM 663 O O . ASP A 1 86 ? -24.196 -8.281 31.811 1.00 52.34 86 ASP A O 1
ATOM 667 N N . SER A 1 87 ? -25.845 -9.268 32.951 1.00 50.50 87 SER A N 1
ATOM 668 C CA . SER A 1 87 ? -26.443 -9.907 31.784 1.00 50.50 87 SER A CA 1
ATOM 669 C C . SER A 1 87 ? -26.918 -8.836 30.794 1.00 50.50 87 SER A C 1
ATOM 671 O O . SER A 1 87 ? -27.968 -8.220 30.995 1.00 50.50 87 SER A O 1
ATOM 673 N N . VAL A 1 88 ? -26.161 -8.600 29.722 1.00 58.31 88 VAL A N 1
ATOM 674 C CA . VAL A 1 88 ? -26.553 -7.653 28.673 1.00 58.31 88 VAL A CA 1
ATOM 675 C C . VAL A 1 88 ? -27.536 -8.330 27.721 1.00 58.31 88 VAL A C 1
ATOM 677 O O . VAL A 1 88 ? -27.177 -9.233 26.966 1.00 58.31 88 VAL A O 1
ATOM 680 N N . LEU A 1 89 ? -28.793 -7.881 27.767 1.00 58.69 89 LEU A N 1
ATOM 681 C CA . LEU A 1 89 ? -29.854 -8.263 26.836 1.00 58.69 89 LEU A CA 1
ATOM 682 C C . LEU A 1 89 ? -30.027 -7.177 25.773 1.00 58.69 89 LEU A C 1
ATOM 684 O O . LEU A 1 89 ? -30.429 -6.055 26.078 1.00 58.69 89 LEU A O 1
ATOM 688 N N . VAL A 1 90 ? -29.776 -7.525 24.510 1.00 64.19 90 VAL A N 1
ATOM 689 C CA . VAL A 1 90 ? -30.186 -6.690 23.374 1.00 64.19 90 VAL A CA 1
ATOM 690 C C . VAL A 1 90 ? -31.579 -7.142 22.940 1.00 64.19 90 VAL A C 1
ATOM 692 O O . VAL A 1 90 ? -31.756 -8.276 22.492 1.00 64.19 90 VAL A O 1
ATOM 695 N N . VAL A 1 91 ? -32.570 -6.260 23.087 1.00 63.59 91 VAL A N 1
ATOM 696 C CA . VAL A 1 91 ? -33.953 -6.486 22.637 1.00 63.59 91 VAL A CA 1
ATOM 697 C C . VAL A 1 91 ? -34.294 -5.551 21.480 1.00 63.59 91 VAL A C 1
ATOM 699 O O . VAL A 1 91 ? -33.974 -4.362 21.510 1.00 63.59 91 VAL A O 1
ATOM 702 N N . ASP A 1 92 ? -34.926 -6.086 20.437 1.00 63.72 92 ASP A N 1
ATOM 703 C CA . ASP A 1 92 ? -35.450 -5.277 19.337 1.00 63.72 92 ASP A CA 1
ATOM 704 C C . ASP A 1 92 ? -36.780 -4.582 19.710 1.00 63.72 92 ASP A C 1
ATOM 706 O O . ASP A 1 92 ? -37.388 -4.849 20.749 1.00 63.72 92 ASP A O 1
ATOM 710 N N . ARG A 1 93 ? -37.267 -3.677 18.845 1.00 69.50 93 ARG A N 1
ATOM 711 C CA . ARG A 1 93 ? -38.544 -2.950 19.042 1.00 69.50 93 ARG A CA 1
ATOM 712 C C . ARG A 1 93 ? -39.782 -3.865 19.101 1.00 69.50 93 ARG A C 1
ATOM 714 O O . ARG A 1 93 ? -40.859 -3.396 19.455 1.00 69.50 93 ARG A O 1
ATOM 721 N N . SER A 1 94 ? -39.622 -5.142 18.764 1.00 72.25 94 SER A N 1
ATOM 722 C CA . SER A 1 94 ? -40.640 -6.197 18.780 1.00 72.25 94 SER A CA 1
ATOM 723 C C . SER A 1 94 ? -40.500 -7.107 20.008 1.00 72.25 94 SER A C 1
ATOM 725 O O . SER A 1 94 ? -41.116 -8.172 20.041 1.00 72.25 94 SER A O 1
ATOM 727 N N . TRP A 1 95 ? -39.685 -6.709 20.995 1.00 58.72 95 TRP A N 1
ATOM 728 C CA . TRP A 1 95 ? -39.374 -7.479 22.203 1.00 58.72 95 TRP A CA 1
ATOM 729 C C . TRP A 1 95 ? -38.701 -8.836 21.942 1.00 58.72 95 TRP A C 1
ATOM 731 O O . TRP A 1 95 ? -38.730 -9.724 22.795 1.00 58.72 95 TRP A O 1
ATOM 741 N N . ARG A 1 96 ? -38.050 -9.020 20.789 1.00 55.69 96 ARG A N 1
ATOM 742 C CA . ARG A 1 96 ? -37.252 -10.224 20.529 1.00 55.69 96 ARG A CA 1
ATOM 743 C C . ARG A 1 96 ? -35.820 -10.019 21.007 1.00 55.69 96 ARG A C 1
ATOM 745 O O . ARG A 1 96 ? -35.177 -9.026 20.671 1.00 55.69 96 ARG A O 1
ATOM 752 N N . ILE A 1 97 ? -35.325 -10.981 21.783 1.00 58.72 97 ILE A N 1
ATOM 753 C CA . ILE A 1 97 ? -33.937 -11.034 22.252 1.00 58.72 97 ILE A CA 1
ATOM 754 C C . ILE A 1 97 ? -33.056 -11.431 21.063 1.00 58.72 97 ILE A C 1
ATOM 756 O O . ILE A 1 97 ? -33.234 -12.515 20.507 1.00 58.72 97 ILE A O 1
ATOM 760 N N . SER A 1 98 ? -32.129 -10.560 20.658 1.00 60.62 98 SER A N 1
ATOM 761 C CA . SER A 1 98 ? -31.238 -10.803 19.512 1.00 60.62 98 SER A CA 1
ATOM 762 C C . SER A 1 98 ? -29.847 -11.299 19.913 1.00 60.62 98 SER A C 1
ATOM 764 O O . SER A 1 98 ? -29.159 -11.900 19.091 1.00 60.62 98 SER A O 1
ATOM 766 N N . TYR A 1 99 ? -29.437 -11.093 21.167 1.00 53.72 99 TYR A N 1
ATOM 767 C CA . TYR A 1 99 ? -28.158 -11.570 21.688 1.00 53.72 99 TYR A CA 1
ATOM 768 C C . TYR A 1 99 ? -28.241 -11.782 23.204 1.00 53.72 99 TYR A C 1
ATOM 770 O O . TYR A 1 99 ? -28.692 -10.894 23.931 1.00 53.72 99 TYR A O 1
ATOM 778 N N . PHE A 1 100 ? -27.816 -12.960 23.666 1.00 54.78 100 PHE A N 1
ATOM 779 C CA . PHE A 1 100 ? -27.692 -13.311 25.081 1.00 54.78 100 PHE A CA 1
ATOM 780 C C . PHE A 1 100 ? -26.259 -13.782 25.332 1.00 54.78 100 PHE A C 1
ATOM 782 O O . PHE A 1 100 ? -25.831 -14.789 24.770 1.00 54.78 100 PHE A O 1
ATOM 789 N N . GLN A 1 101 ? -25.510 -13.039 26.147 1.00 45.22 101 GLN A N 1
ATOM 790 C CA . GLN A 1 101 ? -24.180 -13.435 26.609 1.00 45.22 101 GLN A CA 1
ATOM 791 C C . GLN A 1 101 ? -24.357 -14.163 27.949 1.00 45.22 101 GLN A C 1
ATOM 793 O O . GLN A 1 101 ? -24.687 -13.543 28.957 1.00 45.22 101 GLN A O 1
ATOM 798 N N . SER A 1 102 ? -24.230 -15.496 27.945 1.00 46.75 102 SER A N 1
ATOM 799 C CA . SER A 1 102 ? -24.329 -16.322 29.153 1.00 46.75 102 SER A CA 1
ATOM 800 C C . SER A 1 102 ? -22.945 -16.772 29.600 1.00 46.75 102 SER A C 1
ATOM 802 O O . SER A 1 102 ? -22.390 -17.718 29.039 1.00 46.75 102 SER A O 1
ATOM 804 N N . HIS A 1 103 ? -22.394 -16.133 30.627 1.00 59.47 103 HIS A N 1
ATOM 805 C CA . HIS A 1 103 ? -21.218 -16.663 31.305 1.00 59.47 103 HIS A CA 1
ATOM 806 C C . HIS A 1 103 ? -21.682 -17.590 32.434 1.00 59.47 103 HIS A C 1
ATOM 808 O O . HIS A 1 103 ? -22.034 -17.146 33.524 1.00 59.47 103 HIS A O 1
ATOM 814 N N . ALA A 1 104 ? -21.728 -18.895 32.161 1.00 45.28 104 ALA A N 1
ATOM 815 C CA . ALA A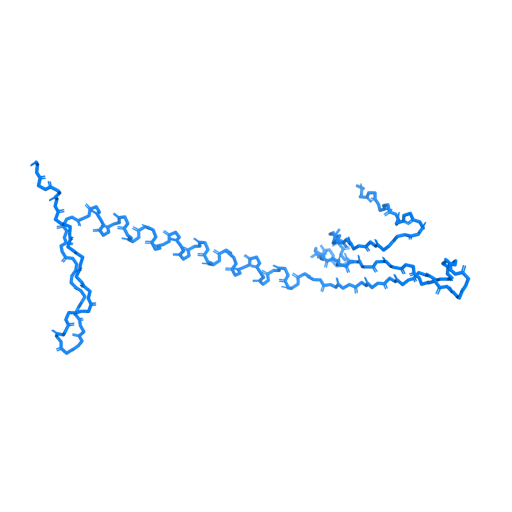 1 104 ? -21.791 -19.893 33.221 1.00 45.28 104 ALA A CA 1
ATOM 816 C C . ALA A 1 104 ? -20.353 -20.113 33.720 1.00 45.28 104 ALA A C 1
ATOM 818 O O . ALA A 1 104 ? -19.495 -20.475 32.908 1.00 45.28 104 ALA A O 1
ATOM 819 N N . PRO A 1 105 ? -20.032 -19.871 35.003 1.00 45.59 105 PRO A N 1
ATOM 820 C CA . PRO A 1 105 ? -18.743 -20.293 35.530 1.00 45.59 105 PRO A CA 1
ATOM 821 C C . PRO A 1 105 ? -18.617 -21.821 35.379 1.00 45.59 105 PRO A C 1
ATOM 823 O O . PRO A 1 105 ? -19.622 -22.527 35.520 1.00 45.59 105 PRO A O 1
ATOM 826 N N . PRO A 1 106 ? -17.420 -22.353 35.066 1.00 44.62 106 PRO A N 1
ATOM 827 C CA . PRO A 1 106 ? -17.217 -23.793 35.003 1.00 44.62 106 PRO A CA 1
ATOM 828 C C . PRO A 1 106 ? -17.566 -24.406 36.363 1.00 44.62 106 PRO A C 1
ATOM 830 O O . PRO A 1 106 ? -17.077 -23.952 37.399 1.00 44.62 106 PRO A O 1
ATOM 833 N N . ALA A 1 107 ? -18.452 -25.406 36.355 1.00 47.16 107 ALA A N 1
ATOM 834 C CA . ALA A 1 107 ? -18.739 -26.201 37.540 1.00 47.16 107 ALA A CA 1
ATOM 835 C C . ALA A 1 107 ? -17.438 -26.881 37.998 1.00 47.16 107 ALA A C 1
ATOM 837 O O . ALA A 1 107 ? -16.709 -27.435 37.175 1.00 47.16 107 ALA A O 1
ATOM 838 N N . THR A 1 108 ? -17.154 -26.727 39.291 1.00 48.78 108 THR A N 1
ATOM 839 C CA . THR A 1 108 ? -15.947 -27.166 40.007 1.00 48.78 108 THR A CA 1
ATOM 840 C C . THR A 1 108 ? -15.662 -28.655 39.853 1.00 48.78 108 THR A C 1
ATOM 842 O O . THR A 1 108 ? -16.635 -29.442 39.866 1.00 48.78 108 THR A O 1
#

Secondary structure (DSSP, 8-state):
-----PPPTTS-EEEEEEEE-TTS-EEEEEEEEEEEE-TTSSEEEEEEEEEE-HHHHHHHHHHHHHHHHHHHHHHHHHHHHHHS----EEE-TTS-EEEE---PPPP-

InterPro domains:
  IPR000700 PAS-associated, C-terminal [PS50113] (12-65)
  IPR035965 PAS domain superfamily [SSF55785] (19-59)

Radius of gyration: 27.89 Å; chains: 1; bounding box: 64×50×71 Å

pLDDT: mean 76.18, std 18.34, range [29.94, 95.12]

Sequence (108 aa):
MARSGAPKCGRAGRRVSKRRDSAGFKRYMDVITAPVFGASGKPIRMLAIWRDVTEARKARDEAEAARHEAERLAERLSAVLESTMDSVLVVDRSWRISYFQSHAPPAT

Organism: Sinorhizobium meliloti (strain SM11) (NCBI:txid707241)